Protein AF-A0A811SAY2-F1 (afdb_monomer)

Radius of gyration: 27.96 Å; Cα contacts (8 Å, |Δi|>4): 22; chains: 1; bounding box: 61×45×74 Å

Secondary structure (DSSP, 8-state):
-PPPHHHHHHHHHH-GGGGS-HHHHHHHHHHHHHHSPPPTTPPPPPHHHHHHHHHHHHHHH-SHHHHTT-----GGGHHHHHHHHHHHHHHHHHHHHHHHHHHHHHHHHHH-

Organism: NCBI:txid422564

pLDDT: mean 74.45, std 12.79, range [45.44, 95.31]

Mean predicted aligned error: 18.27 Å

Structure (mmCIF, N/CA/C/O backbone):
data_AF-A0A811SAY2-F1
#
_entry.id   AF-A0A811SAY2-F1
#
loop_
_atom_site.group_PDB
_atom_site.id
_atom_site.type_symbol
_atom_site.label_atom_id
_atom_site.label_alt_id
_atom_site.label_comp_id
_atom_site.label_asym_id
_atom_site.label_entity_id
_atom_site.label_seq_id
_atom_site.pdbx_PDB_ins_code
_atom_site.Cartn_x
_atom_site.Cartn_y
_atom_site.Cartn_z
_atom_site.occupancy
_atom_site.B_iso_or_equiv
_atom_site.auth_seq_id
_atom_site.auth_comp_id
_atom_site.auth_asym_id
_atom_site.auth_atom_id
_atom_site.pdbx_PDB_model_num
ATOM 1 N N . MET A 1 1 ? 20.437 -27.368 -23.949 1.00 56.34 1 MET A N 1
ATOM 2 C CA . MET A 1 1 ? 21.649 -27.040 -23.178 1.00 56.34 1 MET A CA 1
ATOM 3 C C . MET A 1 1 ? 21.248 -25.915 -22.261 1.00 56.34 1 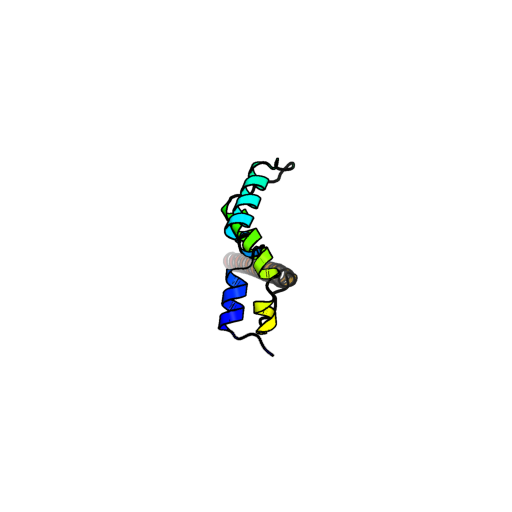MET A C 1
ATOM 5 O O . MET A 1 1 ? 20.857 -24.880 -22.784 1.00 56.34 1 MET A O 1
ATOM 9 N N . ASP A 1 2 ? 21.213 -26.160 -20.953 1.00 58.31 2 ASP A N 1
ATOM 10 C CA . ASP A 1 2 ? 20.916 -25.093 -19.996 1.00 58.31 2 ASP A CA 1
ATOM 11 C C . ASP A 1 2 ? 22.029 -24.042 -20.073 1.00 58.31 2 ASP A C 1
ATOM 13 O O . ASP A 1 2 ? 23.206 -24.423 -20.104 1.00 58.31 2 ASP A O 1
ATOM 17 N N . PRO A 1 3 ? 21.691 -22.745 -20.164 1.00 67.38 3 PRO A N 1
ATOM 18 C CA . PRO A 1 3 ? 22.697 -21.695 -20.160 1.00 67.38 3 PRO A CA 1
ATOM 19 C C . PRO A 1 3 ? 23.493 -21.772 -18.856 1.00 67.38 3 PRO A C 1
ATOM 21 O O . PRO A 1 3 ? 22.930 -21.971 -17.776 1.00 67.38 3 PRO A O 1
ATOM 24 N N . TYR A 1 4 ? 24.818 -21.646 -18.959 1.00 80.69 4 TYR A N 1
ATOM 25 C CA . TYR A 1 4 ? 25.686 -21.661 -17.789 1.00 80.69 4 TYR A CA 1
ATOM 26 C C . TYR A 1 4 ? 25.252 -20.522 -16.853 1.00 80.69 4 TYR A C 1
ATOM 28 O O . TYR A 1 4 ? 24.994 -19.418 -17.336 1.00 80.69 4 TYR A O 1
ATOM 36 N N . PRO A 1 5 ? 25.184 -20.730 -15.524 1.00 73.06 5 PRO A N 1
ATOM 37 C CA . PRO A 1 5 ? 24.697 -19.702 -14.603 1.00 73.06 5 PRO A CA 1
ATOM 38 C C . PRO A 1 5 ? 25.418 -18.357 -14.766 1.00 73.06 5 PRO A C 1
ATOM 40 O O . PRO A 1 5 ? 24.799 -17.305 -14.673 1.00 73.06 5 PRO A O 1
ATOM 43 N N . ILE A 1 6 ? 26.716 -18.392 -15.074 1.00 73.19 6 ILE A N 1
ATOM 44 C CA . ILE A 1 6 ? 27.547 -17.206 -15.316 1.00 73.19 6 ILE A CA 1
ATOM 45 C C . ILE A 1 6 ? 27.080 -16.438 -16.562 1.00 73.19 6 ILE A C 1
ATOM 47 O O . ILE A 1 6 ? 26.984 -15.213 -16.516 1.00 73.19 6 ILE A O 1
ATOM 51 N N . ASP A 1 7 ? 26.736 -17.149 -17.636 1.00 76.25 7 ASP A N 1
ATOM 52 C CA . ASP A 1 7 ? 26.242 -16.551 -18.879 1.00 76.25 7 ASP A CA 1
ATOM 53 C C . ASP A 1 7 ? 24.841 -15.969 -18.676 1.00 76.25 7 ASP A C 1
ATOM 55 O O . ASP A 1 7 ? 24.570 -14.860 -19.124 1.00 76.25 7 ASP A O 1
ATOM 59 N N . PHE A 1 8 ? 23.990 -16.652 -17.901 1.00 72.38 8 PHE A N 1
ATOM 60 C CA . PHE A 1 8 ? 22.668 -16.151 -17.525 1.00 72.38 8 PHE A CA 1
ATOM 61 C C . PHE A 1 8 ? 22.752 -14.840 -16.732 1.00 72.38 8 PHE A C 1
ATOM 63 O O . PHE A 1 8 ? 22.048 -13.884 -17.046 1.00 72.38 8 PHE A O 1
ATOM 70 N N . PHE A 1 9 ? 23.635 -14.751 -15.729 1.00 69.69 9 PHE A N 1
ATOM 71 C CA . PHE A 1 9 ? 23.827 -13.504 -14.979 1.00 69.69 9 PHE A CA 1
ATOM 72 C C . PHE A 1 9 ? 24.457 -12.404 -15.839 1.00 69.69 9 PHE A C 1
ATOM 74 O O . PHE A 1 9 ? 24.061 -11.245 -15.729 1.00 69.69 9 PHE A O 1
ATOM 81 N N . GLY A 1 10 ? 25.404 -12.750 -16.714 1.00 70.12 10 GLY A N 1
ATOM 82 C CA . GLY A 1 10 ? 26.002 -11.809 -17.658 1.00 70.12 10 GLY A CA 1
ATOM 83 C C . GLY A 1 10 ? 24.969 -11.227 -18.624 1.00 70.12 10 GLY A C 1
ATOM 84 O O . GLY A 1 10 ? 24.890 -10.011 -18.787 1.00 70.12 10 GLY A O 1
ATOM 85 N N . GLU A 1 11 ? 24.131 -12.069 -19.216 1.00 65.88 11 GLU A N 1
ATOM 86 C CA . GLU A 1 11 ? 23.046 -11.668 -20.115 1.00 65.88 11 GLU A CA 1
ATOM 87 C C . GLU A 1 11 ? 21.968 -10.865 -19.367 1.00 65.88 11 GLU A C 1
ATOM 89 O O . GLU A 1 11 ? 21.514 -9.821 -19.839 1.00 65.88 11 GLU A O 1
ATOM 94 N N . CYS A 1 12 ? 21.648 -11.267 -18.133 1.00 60.03 12 CYS A N 1
ATOM 95 C CA . CYS A 1 12 ? 20.699 -10.578 -17.264 1.00 60.03 12 CYS A CA 1
ATOM 96 C C . CYS A 1 12 ? 21.215 -9.241 -16.717 1.00 60.03 12 CYS A C 1
ATOM 98 O O . CYS A 1 12 ? 20.396 -8.463 -16.249 1.00 60.03 12 CYS A O 1
ATOM 100 N N . MET A 1 13 ? 22.515 -8.934 -16.758 1.00 62.12 13 MET A N 1
ATOM 101 C CA . MET A 1 13 ? 23.050 -7.613 -16.384 1.00 62.12 13 MET A CA 1
ATOM 102 C C . MET A 1 13 ? 23.269 -6.713 -17.604 1.00 62.12 13 MET A C 1
ATOM 104 O O . MET A 1 13 ? 23.071 -5.504 -17.512 1.00 62.12 13 MET A O 1
ATOM 108 N N . ASN A 1 14 ? 23.595 -7.294 -18.761 1.00 62.56 14 ASN A N 1
ATOM 109 C CA . ASN A 1 14 ? 23.896 -6.559 -19.994 1.00 62.56 14 ASN A CA 1
ATOM 110 C C . ASN A 1 14 ? 22.694 -6.389 -20.941 1.00 62.56 14 ASN A C 1
ATOM 112 O O . ASN A 1 14 ? 22.840 -5.766 -21.994 1.00 62.56 14 ASN A O 1
ATOM 116 N N . SER A 1 15 ? 21.514 -6.924 -20.599 1.00 59.03 15 SER A N 1
ATOM 117 C CA . SER A 1 15 ? 20.304 -6.717 -21.397 1.00 59.03 15 SER A CA 1
ATOM 118 C C . SER A 1 15 ? 19.990 -5.216 -21.522 1.00 59.03 15 SER A C 1
ATOM 120 O O . SER A 1 15 ? 19.932 -4.517 -20.507 1.00 59.03 15 SER A O 1
ATOM 122 N N . PRO A 1 16 ? 19.719 -4.700 -22.736 1.00 57.22 16 PRO A N 1
ATOM 123 C CA . PRO A 1 16 ? 19.313 -3.308 -22.955 1.00 57.22 16 PRO A CA 1
ATOM 124 C C . PRO A 1 16 ? 18.067 -2.904 -22.153 1.00 57.22 16 PRO A C 1
ATOM 126 O O . PRO A 1 16 ? 17.876 -1.731 -21.843 1.00 57.22 16 PRO A O 1
ATOM 129 N N . GLN A 1 17 ? 17.234 -3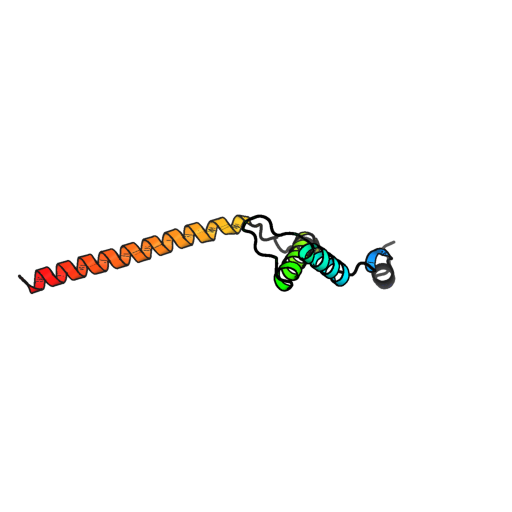.882 -21.781 1.00 56.16 17 GLN A N 1
ATOM 130 C CA . GLN A 1 17 ? 16.058 -3.685 -20.930 1.00 56.16 17 GLN A CA 1
ATOM 131 C C . GLN A 1 17 ? 16.428 -3.323 -19.481 1.00 56.16 17 GLN A C 1
ATOM 133 O O . GLN A 1 17 ? 15.630 -2.695 -18.795 1.00 56.16 17 GLN A O 1
ATOM 138 N N . ASN A 1 18 ? 17.653 -3.613 -19.033 1.00 53.59 18 ASN A N 1
ATOM 139 C CA . ASN A 1 18 ? 18.135 -3.267 -17.691 1.00 53.59 18 ASN A CA 1
ATOM 140 C C . ASN A 1 18 ? 18.540 -1.797 -17.540 1.00 53.59 18 ASN A C 1
ATOM 142 O O . ASN A 1 18 ? 18.839 -1.357 -16.430 1.00 53.59 18 ASN A O 1
ATOM 146 N N . GLY A 1 19 ? 18.559 -1.026 -18.635 1.00 53.84 19 GLY A N 1
ATOM 147 C CA . GLY A 1 19 ? 18.685 0.433 -18.566 1.00 53.84 19 GLY A CA 1
ATOM 148 C C . GLY A 1 19 ? 17.479 1.083 -17.876 1.00 53.84 19 GLY A C 1
ATOM 149 O O . GLY A 1 19 ? 17.612 2.126 -17.233 1.00 53.84 19 GLY A O 1
ATOM 150 N N . HIS A 1 20 ? 16.317 0.422 -17.929 1.00 56.94 20 HIS A N 1
ATOM 151 C CA . HIS A 1 20 ? 15.159 0.742 -17.104 1.00 56.94 20 HIS A CA 1
ATOM 152 C C . HIS A 1 20 ? 15.329 0.100 -15.732 1.00 56.94 20 HIS A C 1
ATOM 154 O O . HIS A 1 20 ? 14.767 -0.943 -15.410 1.00 56.94 20 HIS A O 1
ATOM 160 N N . THR A 1 21 ? 16.166 0.726 -14.910 1.00 70.06 21 THR A N 1
ATOM 161 C CA . THR A 1 21 ? 16.222 0.364 -13.499 1.00 70.06 21 THR A CA 1
ATOM 162 C C . THR A 1 21 ? 14.896 0.728 -12.837 1.00 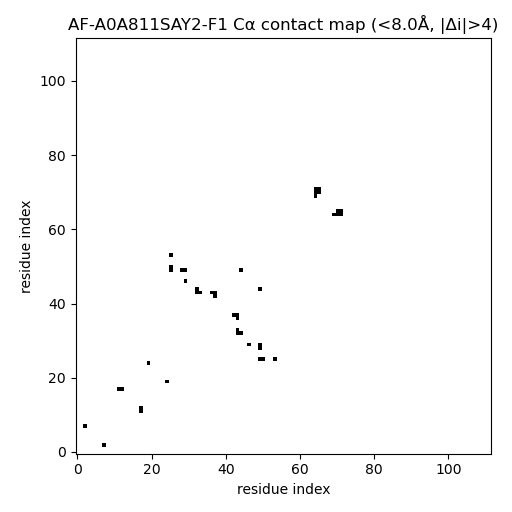70.06 21 THR A C 1
ATOM 164 O O . THR A 1 21 ? 14.264 1.729 -13.175 1.00 70.06 21 THR A O 1
ATOM 167 N N . LEU A 1 22 ? 14.510 -0.044 -11.825 1.00 74.62 22 LEU A N 1
ATOM 168 C CA . LEU A 1 22 ? 13.374 0.281 -10.964 1.00 74.62 22 LEU A CA 1
ATOM 169 C C . LEU A 1 22 ? 13.444 1.722 -10.418 1.00 74.62 22 LEU A C 1
ATOM 171 O O . LEU A 1 22 ? 12.433 2.401 -10.261 1.00 74.62 22 LEU A O 1
ATOM 175 N N . ALA A 1 23 ? 14.652 2.209 -10.142 1.00 77.56 23 ALA A N 1
ATOM 176 C CA . ALA A 1 23 ? 14.855 3.580 -9.700 1.00 77.56 23 ALA A CA 1
ATOM 177 C C . ALA A 1 23 ? 14.397 4.603 -10.755 1.00 77.56 23 ALA A C 1
ATOM 179 O O . ALA A 1 23 ? 13.741 5.579 -10.394 1.00 77.56 23 ALA A O 1
ATOM 180 N N . ASN A 1 24 ? 14.679 4.356 -12.038 1.00 82.62 24 ASN A N 1
ATOM 181 C CA . ASN A 1 24 ? 14.219 5.213 -13.130 1.00 82.62 24 ASN A CA 1
ATOM 182 C C . ASN A 1 24 ? 12.691 5.176 -13.256 1.00 82.62 24 ASN A C 1
ATOM 184 O O . ASN A 1 24 ? 12.073 6.228 -13.332 1.00 82.62 24 ASN A O 1
ATOM 188 N N . GLU A 1 25 ? 12.056 4.003 -13.192 1.00 81.25 25 GLU A N 1
ATOM 189 C CA . GLU A 1 25 ? 10.585 3.911 -13.241 1.00 81.25 25 GLU A CA 1
ATOM 190 C C . GLU A 1 25 ? 9.900 4.647 -12.078 1.00 81.25 25 GLU A C 1
ATOM 192 O O . GLU A 1 25 ? 8.906 5.346 -12.271 1.00 81.25 25 GLU A O 1
ATOM 197 N N . ILE A 1 26 ? 10.442 4.527 -10.862 1.00 85.12 26 ILE A N 1
ATOM 198 C CA . ILE A 1 26 ? 9.930 5.248 -9.689 1.00 85.12 26 ILE A CA 1
ATOM 199 C C . ILE A 1 26 ? 10.094 6.762 -9.866 1.00 85.12 26 ILE A C 1
ATOM 201 O O . ILE A 1 26 ? 9.207 7.523 -9.473 1.00 85.12 26 ILE A O 1
ATOM 205 N N . TYR A 1 27 ? 11.214 7.199 -10.445 1.00 85.19 27 TYR A N 1
ATOM 206 C CA . TYR A 1 27 ? 11.459 8.605 -10.740 1.00 85.19 27 TYR A CA 1
ATOM 207 C C . TYR A 1 27 ? 10.441 9.152 -11.748 1.00 85.19 27 TYR A C 1
ATOM 209 O O . TYR A 1 27 ? 9.805 10.164 -11.462 1.00 85.19 27 TYR A O 1
ATOM 217 N N . GLU A 1 28 ? 10.201 8.448 -12.856 1.00 87.69 28 GLU A N 1
ATOM 218 C CA . GLU A 1 28 ? 9.199 8.839 -13.857 1.00 87.69 28 GLU A CA 1
ATOM 219 C C . GLU A 1 28 ? 7.786 8.918 -13.255 1.00 87.69 28 GLU A C 1
ATOM 221 O O . GLU A 1 28 ? 7.081 9.908 -13.440 1.00 87.69 28 GLU A O 1
ATOM 226 N N . HIS A 1 29 ? 7.384 7.936 -12.439 1.00 84.25 29 HIS A N 1
ATOM 227 C CA . HIS A 1 29 ? 6.102 7.979 -11.722 1.00 84.25 29 HIS A CA 1
ATOM 228 C C . HIS A 1 29 ? 5.963 9.209 -10.819 1.00 84.25 29 HIS A C 1
ATOM 230 O O . HIS A 1 29 ? 4.883 9.785 -10.707 1.00 84.25 29 HIS A O 1
ATOM 236 N N . MET A 1 30 ? 7.046 9.617 -10.162 1.00 86.38 30 MET A N 1
ATOM 237 C CA . MET A 1 30 ? 7.050 10.790 -9.297 1.00 86.38 30 MET A CA 1
ATOM 238 C C . MET A 1 30 ? 6.959 12.098 -10.090 1.00 86.38 30 MET A C 1
ATOM 240 O O . MET A 1 30 ? 6.300 13.028 -9.626 1.00 86.38 30 MET A O 1
ATOM 244 N N . VAL A 1 31 ? 7.571 12.172 -11.276 1.00 87.19 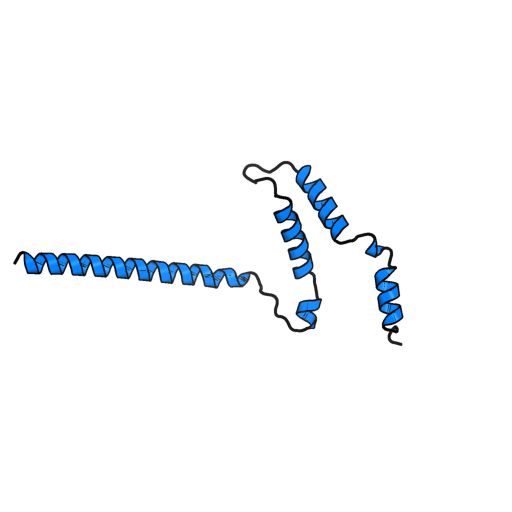31 VAL A N 1
ATOM 245 C CA . VAL A 1 31 ? 7.436 13.318 -12.192 1.00 87.19 31 VAL A CA 1
ATOM 246 C C . VAL A 1 31 ? 5.991 13.438 -12.678 1.00 87.19 31 VAL A C 1
ATOM 248 O O . VAL A 1 31 ? 5.386 14.496 -12.522 1.00 87.19 31 VAL A O 1
ATOM 251 N N . VAL A 1 32 ? 5.403 12.336 -13.147 1.00 87.44 32 VAL A N 1
ATOM 252 C CA . VAL A 1 32 ? 4.010 12.295 -13.619 1.00 87.44 32 VAL A CA 1
ATOM 253 C C . VAL A 1 32 ? 3.025 12.683 -12.514 1.00 87.44 32 VAL A C 1
ATOM 255 O O . VAL A 1 32 ? 2.119 13.479 -12.738 1.00 87.44 32 VAL A O 1
ATOM 258 N N . GLU A 1 33 ? 3.200 12.170 -11.297 1.00 85.12 33 GLU A N 1
ATOM 259 C CA . GLU A 1 33 ? 2.308 12.485 -10.174 1.00 85.12 33 GLU A CA 1
ATOM 260 C C . GLU A 1 33 ? 2.431 13.946 -9.712 1.00 85.12 33 GLU A C 1
ATOM 262 O O . GLU A 1 33 ? 1.465 14.542 -9.234 1.00 85.12 33 GLU A O 1
ATOM 267 N N . LYS A 1 34 ? 3.618 14.542 -9.863 1.00 82.31 34 LYS A N 1
ATOM 268 C CA . LYS A 1 34 ? 3.836 15.961 -9.574 1.00 82.31 34 LYS A CA 1
ATOM 269 C C . LYS A 1 34 ? 3.124 16.861 -10.589 1.00 82.31 34 LYS A C 1
ATOM 271 O O . LYS A 1 34 ? 2.667 17.937 -10.213 1.00 82.31 34 LYS A O 1
ATOM 276 N N . GLU A 1 35 ? 3.046 16.428 -11.844 1.00 82.88 35 GLU A N 1
ATOM 277 C CA . GLU A 1 35 ? 2.358 17.133 -12.934 1.00 82.88 35 GLU A CA 1
ATOM 278 C C . GLU A 1 35 ? 0.848 16.853 -12.975 1.00 82.88 35 GLU A C 1
ATOM 280 O O . GLU A 1 35 ? 0.101 17.590 -13.618 1.00 82.88 35 GLU A O 1
ATOM 285 N N . ARG A 1 36 ? 0.378 15.817 -12.270 1.00 82.81 36 ARG A N 1
ATOM 286 C CA . ARG A 1 36 ? -1.042 15.477 -12.179 1.00 82.81 36 ARG A CA 1
ATOM 287 C C . ARG A 1 36 ? -1.795 16.505 -11.332 1.00 82.81 36 ARG A C 1
ATOM 289 O O . ARG A 1 36 ? -1.473 16.708 -10.161 1.00 82.81 36 ARG A O 1
ATOM 296 N N . GLU A 1 37 ? -2.873 17.067 -11.875 1.00 74.88 37 GLU A N 1
ATOM 297 C CA . GLU A 1 37 ? -3.845 17.792 -11.057 1.00 74.88 37 GLU A CA 1
ATOM 298 C C . GLU A 1 37 ? -4.617 16.804 -10.161 1.00 74.88 37 GLU A C 1
ATOM 300 O O . GLU A 1 37 ? -5.096 15.763 -10.633 1.00 74.88 37 GLU A O 1
ATOM 305 N N . PRO A 1 38 ? -4.705 17.054 -8.846 1.00 70.50 38 PRO A N 1
ATOM 306 C CA . PRO A 1 38 ? -5.535 16.247 -7.970 1.00 70.50 38 PRO A CA 1
ATOM 307 C C . PRO A 1 38 ? -7.019 16.432 -8.325 1.00 70.50 38 PRO A C 1
ATOM 309 O O . PRO A 1 38 ? -7.507 17.557 -8.392 1.00 70.50 38 PRO A O 1
ATOM 312 N N . GLU A 1 39 ? -7.733 15.327 -8.551 1.00 77.12 39 GLU A N 1
ATOM 313 C CA . GLU A 1 39 ? -9.185 15.310 -8.710 1.00 77.12 39 GLU A CA 1
ATOM 314 C C . GLU A 1 39 ? -9.852 15.789 -7.410 1.00 77.12 39 GLU A C 1
ATOM 316 O O . GLU A 1 39 ? -9.262 15.693 -6.329 1.00 77.12 39 GLU A O 1
ATOM 321 N N . GLU A 1 40 ? -11.058 16.350 -7.509 1.00 67.00 40 GLU A N 1
ATOM 322 C CA . GLU A 1 40 ? -11.722 17.052 -6.407 1.00 67.00 40 GLU A CA 1
ATOM 323 C C . GLU A 1 40 ? -11.845 16.152 -5.158 1.00 67.00 40 GLU A C 1
ATOM 325 O O . GLU A 1 40 ? -12.609 15.189 -5.124 1.00 67.00 40 GLU A O 1
ATOM 330 N N . GLY A 1 41 ? -11.047 16.456 -4.126 1.00 69.62 41 GLY A N 1
ATOM 331 C CA . GLY A 1 41 ? -11.001 15.711 -2.862 1.00 69.62 41 GLY A CA 1
ATOM 332 C C . GLY A 1 41 ? -9.838 14.721 -2.704 1.00 69.62 41 GLY A C 1
ATOM 333 O O . GLY A 1 41 ? -9.651 14.193 -1.606 1.00 69.62 41 GLY A O 1
ATOM 334 N N . GLU A 1 42 ? -9.015 14.491 -3.729 1.00 72.19 42 GLU A N 1
ATOM 335 C CA . GLU A 1 42 ? -7.802 13.678 -3.602 1.00 72.19 42 GLU A CA 1
ATOM 336 C C . GLU A 1 42 ? -6.597 14.530 -3.180 1.00 72.19 42 GLU A C 1
ATOM 338 O O . GLU A 1 42 ? -6.270 15.545 -3.790 1.00 72.19 42 GLU A O 1
ATOM 343 N N . ALA A 1 43 ? -5.886 14.104 -2.135 1.00 77.06 43 ALA A N 1
ATOM 344 C CA . ALA A 1 43 ? -4.604 14.709 -1.790 1.00 77.06 43 ALA A CA 1
ATOM 345 C C . ALA A 1 43 ? -3.527 14.258 -2.785 1.00 77.06 43 ALA A C 1
ATOM 347 O O . ALA A 1 43 ? -3.448 13.076 -3.131 1.00 77.06 43 ALA A O 1
ATOM 348 N N . GLN A 1 44 ? -2.657 15.182 -3.197 1.00 78.38 44 GLN A N 1
ATOM 349 C CA . GLN A 1 44 ? -1.495 14.846 -4.016 1.00 78.38 44 GLN A CA 1
ATOM 350 C C . GLN A 1 44 ? -0.644 13.788 -3.297 1.00 78.38 44 GLN A C 1
ATOM 352 O O . GLN A 1 44 ? -0.362 13.908 -2.098 1.00 78.38 44 GLN A O 1
ATOM 357 N N . LYS A 1 45 ? -0.257 12.719 -4.003 1.00 83.19 45 LYS A N 1
ATOM 358 C CA . LYS A 1 45 ? 0.485 11.626 -3.367 1.00 83.19 45 LYS A CA 1
ATOM 359 C C . LYS A 1 45 ? 1.867 12.109 -2.947 1.00 83.19 45 LYS A C 1
ATOM 361 O O . LYS A 1 45 ? 2.579 12.775 -3.693 1.00 83.19 45 LYS A O 1
ATOM 366 N N . SER A 1 46 ? 2.270 11.721 -1.741 1.00 85.62 46 SER A N 1
ATOM 367 C CA . SER A 1 46 ? 3.622 11.987 -1.262 1.00 85.62 46 SER A CA 1
ATOM 368 C C . SER A 1 46 ? 4.646 11.083 -1.968 1.00 85.62 46 SER A C 1
ATOM 370 O O . SER A 1 46 ? 4.314 9.948 -2.326 1.00 85.62 46 SER A O 1
ATOM 372 N N . PRO A 1 47 ? 5.917 11.510 -2.096 1.00 83.44 47 PRO A N 1
ATOM 373 C CA . PRO A 1 47 ? 6.979 10.687 -2.681 1.00 83.44 47 PRO A CA 1
ATOM 374 C C . PRO A 1 47 ? 7.084 9.291 -2.051 1.00 83.44 47 PRO A C 1
ATOM 376 O O . PRO A 1 47 ? 7.160 8.288 -2.757 1.00 83.44 47 PRO A O 1
ATOM 379 N N . SER A 1 48 ? 6.986 9.196 -0.721 1.00 83.06 48 SER A N 1
ATOM 380 C CA . SER A 1 48 ? 7.010 7.914 -0.003 1.00 83.06 48 SER A CA 1
ATOM 381 C C . SER A 1 48 ? 5.852 6.995 -0.392 1.00 83.06 48 SER A C 1
ATOM 383 O O . SER A 1 48 ? 6.022 5.777 -0.460 1.00 83.06 48 SER A O 1
ATOM 385 N N . LYS A 1 49 ? 4.670 7.565 -0.659 1.00 83.62 49 LYS A N 1
ATOM 386 C CA . LYS A 1 49 ? 3.493 6.805 -1.079 1.00 83.62 49 LYS A CA 1
ATOM 387 C C . LYS A 1 49 ? 3.664 6.255 -2.496 1.00 83.62 49 LYS A C 1
ATOM 389 O O . LYS A 1 49 ? 3.350 5.089 -2.721 1.00 83.62 49 LYS A O 1
ATOM 394 N N . ILE A 1 50 ? 4.229 7.053 -3.402 1.00 84.25 50 ILE A N 1
ATOM 395 C CA . ILE A 1 50 ? 4.539 6.654 -4.783 1.00 84.25 50 ILE A CA 1
ATOM 396 C C . ILE A 1 50 ? 5.548 5.499 -4.790 1.00 84.25 50 ILE A C 1
ATOM 398 O O . ILE A 1 50 ? 5.298 4.468 -5.410 1.00 84.25 50 ILE A O 1
ATOM 402 N N . VAL A 1 51 ? 6.640 5.622 -4.023 1.00 81.44 51 VAL A N 1
ATOM 403 C CA . VAL A 1 51 ? 7.646 4.556 -3.866 1.00 81.44 51 VAL A CA 1
ATOM 404 C C . VAL A 1 51 ? 7.002 3.270 -3.342 1.00 81.44 51 VAL A C 1
ATOM 406 O O . VAL A 1 51 ? 7.211 2.195 -3.904 1.00 81.44 51 VAL A O 1
ATOM 409 N N . ALA A 1 52 ? 6.190 3.365 -2.286 1.00 79.12 52 ALA A N 1
ATOM 410 C CA . ALA A 1 52 ? 5.527 2.205 -1.697 1.00 79.12 52 ALA A CA 1
ATOM 411 C C . ALA A 1 52 ? 4.569 1.509 -2.681 1.00 79.12 52 ALA A C 1
ATOM 413 O O . ALA A 1 52 ? 4.513 0.278 -2.720 1.00 79.12 52 ALA A O 1
ATOM 414 N N . ASP A 1 53 ? 3.835 2.276 -3.488 1.00 81.00 53 ASP A N 1
ATOM 415 C CA . ASP A 1 53 ? 2.899 1.728 -4.467 1.00 81.00 53 ASP A CA 1
ATOM 416 C C . ASP A 1 53 ? 3.636 1.048 -5.633 1.00 81.00 53 ASP A C 1
ATOM 418 O O . ASP A 1 53 ? 3.270 -0.076 -5.987 1.00 81.00 53 ASP A O 1
ATOM 422 N N . SER A 1 54 ? 4.716 1.641 -6.157 1.00 81.62 54 SER A N 1
ATOM 423 C CA . SER A 1 54 ? 5.561 1.018 -7.191 1.00 81.62 54 SER A CA 1
ATOM 424 C C . SER A 1 54 ? 6.191 -0.293 -6.702 1.00 81.62 54 SER A C 1
ATOM 426 O O . SER A 1 54 ? 6.081 -1.326 -7.365 1.00 81.62 54 SER A O 1
ATOM 428 N N . LEU A 1 55 ? 6.753 -0.312 -5.487 1.00 78.44 55 LEU A N 1
ATOM 429 C CA . LEU A 1 55 ? 7.291 -1.536 -4.877 1.00 78.44 55 LEU A CA 1
ATOM 430 C C . LEU A 1 55 ? 6.205 -2.593 -4.631 1.00 78.44 55 LEU A C 1
ATOM 432 O O . LEU A 1 55 ? 6.445 -3.791 -4.800 1.00 78.44 55 LEU A O 1
ATOM 436 N N . SER A 1 56 ? 4.992 -2.172 -4.261 1.00 73.19 56 SER A N 1
ATOM 437 C CA . SER A 1 56 ? 3.865 -3.088 -4.076 1.00 73.19 56 SER A CA 1
ATOM 438 C C . SER A 1 56 ? 3.403 -3.710 -5.394 1.00 73.19 56 SER A C 1
ATOM 440 O O . SER A 1 56 ? 3.050 -4.890 -5.411 1.00 73.19 56 SER A O 1
ATOM 442 N N . GLN A 1 57 ? 3.418 -2.961 -6.500 1.00 71.88 57 GLN A N 1
ATOM 443 C CA . GLN A 1 57 ? 3.100 -3.501 -7.824 1.00 71.88 57 GLN A CA 1
ATOM 444 C C . GLN A 1 57 ? 4.108 -4.571 -8.245 1.00 71.88 57 GLN A C 1
ATOM 446 O O . GLN A 1 57 ? 3.699 -5.651 -8.664 1.00 71.88 57 GLN A O 1
ATOM 451 N N . ILE A 1 58 ? 5.398 -4.329 -8.017 1.00 69.69 58 ILE A N 1
ATOM 452 C CA . ILE A 1 58 ? 6.470 -5.282 -8.340 1.00 69.69 58 ILE A CA 1
ATOM 453 C C . ILE A 1 58 ? 6.395 -6.516 -7.457 1.00 69.69 58 ILE A C 1
ATOM 455 O O . ILE A 1 58 ? 6.531 -7.640 -7.925 1.00 69.69 58 ILE A O 1
ATOM 459 N N . SER A 1 59 ? 6.108 -6.334 -6.171 1.00 65.25 59 SER A N 1
ATOM 460 C CA . SER A 1 59 ? 5.878 -7.452 -5.259 1.00 65.25 59 SER A CA 1
ATOM 461 C C . SER A 1 59 ? 4.698 -8.328 -5.707 1.00 65.25 59 SER A C 1
ATOM 463 O O . SER A 1 59 ? 4.742 -9.546 -5.545 1.00 65.25 59 SER A O 1
ATOM 465 N N . ARG A 1 60 ? 3.660 -7.737 -6.316 1.00 63.12 60 ARG A N 1
ATOM 466 C CA . ARG A 1 60 ? 2.488 -8.469 -6.828 1.00 63.12 60 ARG A CA 1
ATOM 467 C C . ARG A 1 60 ? 2.710 -9.110 -8.200 1.00 63.12 60 ARG A C 1
ATOM 469 O O . ARG A 1 60 ? 2.085 -10.140 -8.460 1.00 63.12 60 ARG A O 1
ATOM 476 N N . SER A 1 61 ? 3.546 -8.518 -9.055 1.00 60.19 61 SER A N 1
ATOM 477 C CA . SER A 1 61 ? 3.950 -9.087 -10.350 1.00 60.19 61 SER A CA 1
ATOM 478 C C . SER A 1 61 ? 5.114 -10.075 -10.226 1.00 60.19 61 SER A C 1
ATOM 480 O O . SER A 1 61 ? 5.334 -10.879 -11.129 1.00 60.19 61 SER A O 1
ATOM 482 N N . SER A 1 62 ? 5.821 -10.070 -9.093 1.00 61.69 62 SER A N 1
ATOM 483 C CA . SER A 1 62 ? 6.903 -11.001 -8.799 1.00 61.69 62 SER A CA 1
ATOM 484 C C . SER A 1 62 ? 6.386 -12.434 -8.703 1.00 61.69 62 SER A C 1
ATOM 486 O O . SER A 1 62 ? 5.614 -12.798 -7.812 1.00 61.69 62 SER A O 1
ATOM 488 N N . ILE A 1 63 ? 6.868 -13.272 -9.618 1.00 64.69 63 ILE A N 1
ATOM 489 C CA . ILE A 1 63 ? 6.659 -14.723 -9.592 1.00 64.69 63 ILE A CA 1
ATOM 490 C C . ILE A 1 63 ? 7.595 -15.427 -8.605 1.00 64.69 63 ILE A C 1
ATOM 492 O O . ILE A 1 63 ? 7.405 -16.608 -8.342 1.00 64.69 63 ILE A O 1
ATOM 496 N N . PHE A 1 64 ? 8.581 -14.724 -8.033 1.00 68.12 64 PHE A N 1
ATOM 497 C CA . PHE A 1 64 ? 9.586 -15.329 -7.159 1.00 68.12 64 PHE A CA 1
ATOM 498 C C . PHE A 1 64 ? 8.952 -15.965 -5.919 1.00 68.12 64 PHE A C 1
ATOM 500 O O . PHE A 1 64 ? 9.144 -17.151 -5.674 1.00 68.12 64 PHE A O 1
ATOM 507 N N . LEU A 1 65 ? 8.142 -15.197 -5.181 1.00 69.00 65 LEU A N 1
ATOM 508 C CA . LEU A 1 65 ? 7.464 -15.670 -3.970 1.00 69.00 65 LEU A CA 1
ATOM 509 C C . LEU A 1 65 ? 6.484 -16.828 -4.266 1.00 69.00 65 LEU A C 1
ATOM 511 O O . LEU A 1 65 ? 6.577 -17.852 -3.589 1.00 69.00 65 LEU A O 1
ATOM 515 N N . PRO A 1 66 ? 5.617 -16.747 -5.300 1.00 65.88 66 PRO A N 1
ATOM 516 C CA . PRO A 1 66 ? 4.826 -17.893 -5.749 1.00 65.88 66 PRO A CA 1
ATOM 517 C C . PRO A 1 66 ? 5.652 -19.133 -6.124 1.00 65.88 66 PRO A C 1
ATOM 519 O O . PRO A 1 66 ? 5.279 -20.237 -5.738 1.00 65.88 66 PRO A O 1
ATOM 522 N N . ASN A 1 67 ? 6.772 -18.970 -6.838 1.00 67.81 67 ASN A N 1
ATOM 523 C CA . ASN A 1 67 ? 7.604 -20.088 -7.300 1.00 67.81 67 ASN A CA 1
ATOM 524 C C . ASN A 1 67 ? 8.302 -20.830 -6.150 1.00 67.81 67 ASN A C 1
ATOM 526 O O . ASN A 1 67 ? 8.544 -22.027 -6.269 1.00 67.81 67 ASN A O 1
ATOM 530 N N . ILE A 1 68 ? 8.590 -20.153 -5.031 1.00 73.56 68 ILE A N 1
ATOM 531 C CA . ILE A 1 68 ? 9.133 -20.783 -3.813 1.00 73.56 68 ILE A CA 1
ATOM 532 C C . ILE A 1 68 ? 8.041 -21.225 -2.819 1.00 73.56 68 ILE A C 1
ATOM 534 O O . ILE A 1 68 ? 8.349 -21.609 -1.693 1.00 73.56 68 ILE A O 1
ATOM 538 N N . GLY A 1 69 ? 6.763 -21.170 -3.215 1.00 66.38 69 GLY A N 1
ATOM 539 C CA . GLY A 1 69 ? 5.634 -21.670 -2.424 1.00 66.38 69 GLY A CA 1
ATOM 540 C C . GLY A 1 69 ? 5.058 -20.690 -1.395 1.00 66.38 69 GLY A C 1
ATOM 541 O O . GLY A 1 69 ? 4.226 -21.086 -0.579 1.00 66.38 69 GLY A O 1
ATOM 542 N N . VAL A 1 70 ? 5.449 -19.412 -1.418 1.00 64.94 70 VAL A N 1
ATOM 543 C CA . VAL A 1 70 ? 4.870 -18.391 -0.532 1.00 64.94 70 VAL A CA 1
ATOM 544 C C . VAL A 1 70 ? 3.505 -17.963 -1.076 1.00 64.94 70 VAL A C 1
ATOM 546 O O . VAL A 1 70 ? 3.392 -17.376 -2.156 1.00 64.94 70 VAL A O 1
ATOM 549 N N . ALA A 1 71 ? 2.448 -18.251 -0.313 1.00 63.34 71 ALA A N 1
ATOM 550 C CA . ALA A 1 71 ? 1.082 -17.898 -0.678 1.00 63.34 71 ALA A CA 1
ATOM 551 C C . ALA A 1 71 ? 0.908 -16.372 -0.764 1.00 63.34 71 ALA A C 1
ATOM 553 O O . ALA A 1 71 ? 1.222 -15.635 0.174 1.00 63.34 71 ALA A O 1
ATOM 554 N N . ARG A 1 72 ? 0.365 -15.883 -1.887 1.00 64.19 72 ARG A N 1
ATOM 555 C CA . ARG A 1 72 ? -0.027 -14.474 -2.013 1.00 64.19 72 ARG A CA 1
ATOM 556 C C . ARG A 1 72 ? -1.182 -14.207 -1.053 1.00 64.19 72 ARG A C 1
ATOM 558 O O . ARG A 1 72 ? -2.234 -14.830 -1.169 1.00 64.19 72 ARG A O 1
ATOM 565 N N . VAL A 1 73 ? -1.007 -13.260 -0.133 1.00 60.38 73 VAL A N 1
ATOM 566 C CA . VAL A 1 73 ? -2.102 -12.779 0.716 1.00 60.38 73 VAL A CA 1
ATOM 567 C C . VAL A 1 73 ? -3.059 -11.990 -0.175 1.00 60.38 73 VAL A C 1
ATOM 569 O O . VAL A 1 73 ? -2.882 -10.799 -0.431 1.00 60.38 73 VAL A O 1
ATOM 572 N N . SER A 1 74 ? -4.055 -12.676 -0.726 1.00 56.59 74 SER A N 1
ATOM 573 C CA . SER A 1 74 ? -5.155 -12.041 -1.440 1.00 56.59 74 SER A CA 1
ATOM 574 C C . SER A 1 74 ? -5.865 -11.074 -0.488 1.00 56.59 74 SER A C 1
ATOM 576 O O . SER A 1 74 ? -6.152 -11.399 0.664 1.00 56.59 74 SER A O 1
ATOM 578 N N . LYS A 1 75 ? -6.168 -9.872 -0.987 1.00 53.75 75 LYS A N 1
ATOM 579 C CA . LYS A 1 75 ? -6.800 -8.741 -0.275 1.00 53.75 75 LYS A CA 1
ATOM 580 C C . LYS A 1 75 ? -8.153 -9.076 0.392 1.00 53.75 75 LYS A C 1
ATOM 582 O O . LYS A 1 75 ? -8.720 -8.242 1.090 1.00 53.75 75 LYS A O 1
AT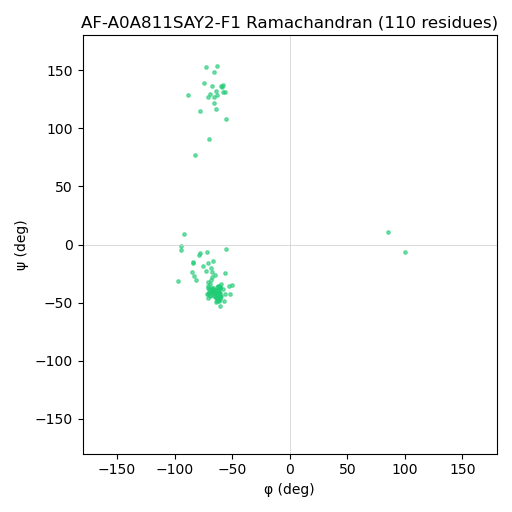OM 587 N N . THR A 1 76 ? -8.648 -10.295 0.210 1.00 45.44 76 THR A N 1
ATOM 588 C CA . THR A 1 76 ? -9.825 -10.892 0.847 1.00 45.44 76 THR A CA 1
ATOM 589 C C . THR A 1 76 ? -9.668 -11.114 2.357 1.00 45.44 76 THR A C 1
ATOM 591 O O . THR A 1 76 ? -10.667 -11.280 3.047 1.00 45.44 76 THR A O 1
ATOM 594 N N . ALA A 1 77 ? -8.452 -11.037 2.913 1.00 46.00 77 ALA A N 1
ATOM 595 C CA . ALA A 1 77 ? -8.241 -11.070 4.367 1.00 46.00 77 ALA A CA 1
ATOM 596 C C . ALA A 1 77 ? -8.697 -9.786 5.097 1.00 46.00 77 ALA A C 1
ATOM 598 O O . ALA A 1 77 ? -8.710 -9.745 6.323 1.00 46.00 77 ALA A O 1
ATOM 599 N N . ARG A 1 78 ? -9.115 -8.731 4.379 1.00 46.03 78 ARG A N 1
ATOM 600 C CA . ARG A 1 78 ? -9.709 -7.536 5.007 1.00 46.03 78 ARG A CA 1
ATOM 601 C C . ARG A 1 78 ? -11.076 -7.829 5.644 1.00 46.03 78 ARG A C 1
ATOM 603 O O . ARG A 1 78 ? -11.460 -7.144 6.585 1.00 46.03 78 ARG A O 1
ATOM 610 N N . SER A 1 79 ? -11.778 -8.868 5.186 1.00 48.50 79 SER A N 1
ATOM 611 C CA . SER A 1 79 ? -13.112 -9.228 5.686 1.00 48.50 79 SER A CA 1
ATOM 612 C C . SER A 1 79 ? -13.110 -9.899 7.065 1.00 48.50 79 SER A C 1
ATOM 614 O O . SER A 1 79 ? -14.142 -9.895 7.730 1.00 48.50 79 SER A O 1
ATOM 616 N N . THR A 1 80 ? -11.983 -10.440 7.541 1.00 54.56 80 THR A N 1
ATOM 617 C CA . THR A 1 80 ? -11.902 -11.028 8.891 1.00 54.56 80 THR A CA 1
ATOM 618 C C . THR A 1 80 ? -11.652 -9.978 9.974 1.00 54.56 80 THR A C 1
ATOM 620 O O . THR A 1 80 ? -12.113 -10.159 11.097 1.00 54.56 80 THR A O 1
ATOM 623 N N . SER A 1 81 ? -11.004 -8.854 9.642 1.00 61.25 81 SER A N 1
ATOM 624 C CA . SER A 1 81 ? -10.698 -7.786 10.607 1.00 61.25 81 SER A CA 1
ATOM 625 C C . SER A 1 81 ? -11.946 -7.020 11.051 1.00 61.25 81 SER A C 1
ATOM 627 O O . SER A 1 81 ? -12.145 -6.827 12.242 1.00 61.25 81 SER A O 1
ATOM 629 N N . THR A 1 82 ? -12.826 -6.632 10.124 1.00 69.88 82 THR A N 1
ATOM 630 C CA . THR A 1 82 ? -13.999 -5.793 10.442 1.00 69.88 82 THR A CA 1
ATOM 631 C C . THR A 1 82 ? -15.062 -6.551 11.240 1.00 69.88 82 THR A C 1
ATOM 633 O O . THR A 1 82 ? -15.665 -6.007 12.159 1.00 69.88 82 THR A O 1
ATOM 636 N N . ALA A 1 83 ? -15.271 -7.835 10.933 1.00 72.62 83 ALA A N 1
ATOM 637 C CA . ALA A 1 83 ? -16.198 -8.675 11.691 1.00 72.62 83 ALA A CA 1
ATOM 638 C C . ALA A 1 83 ? -15.660 -9.017 13.092 1.00 72.62 83 ALA A C 1
ATOM 640 O O . ALA A 1 83 ? -16.442 -9.160 14.030 1.00 72.62 83 ALA A O 1
ATOM 641 N N . ALA A 1 84 ? -14.339 -9.152 13.243 1.00 76.81 84 ALA A N 1
ATOM 642 C CA . ALA A 1 84 ? -13.708 -9.337 14.547 1.00 76.81 84 ALA A CA 1
ATOM 643 C C . ALA A 1 84 ? -13.771 -8.054 15.392 1.00 76.81 84 ALA A C 1
ATOM 645 O O . ALA A 1 84 ? -14.104 -8.122 16.571 1.00 76.81 84 ALA A O 1
ATOM 646 N N . GLU A 1 85 ? -13.534 -6.893 14.782 1.00 83.94 85 GLU A N 1
ATOM 647 C CA . GLU A 1 85 ? -13.624 -5.582 15.431 1.00 83.94 85 GLU A CA 1
ATOM 648 C C . GLU A 1 85 ? -15.047 -5.283 15.921 1.00 83.94 85 GLU A C 1
ATOM 650 O O . GLU A 1 85 ? -15.233 -4.972 17.094 1.00 83.94 85 GLU A O 1
ATOM 655 N N . ALA A 1 86 ? -16.066 -5.508 15.085 1.00 87.81 86 ALA A N 1
ATOM 656 C CA . ALA A 1 86 ? -17.466 -5.335 15.479 1.00 87.81 86 ALA A CA 1
ATOM 657 C C . ALA A 1 86 ? -17.873 -6.256 16.646 1.00 87.81 86 ALA A C 1
ATOM 659 O O . ALA A 1 86 ? -18.634 -5.856 17.525 1.00 87.81 86 ALA A O 1
ATOM 660 N N . ARG A 1 87 ? -17.349 -7.489 16.682 1.00 88.69 87 ARG A N 1
ATOM 661 C CA . ARG A 1 87 ? -17.594 -8.429 17.789 1.00 88.69 87 ARG A CA 1
ATOM 662 C C . ARG A 1 87 ? -16.938 -7.971 19.088 1.00 88.69 87 ARG A C 1
ATOM 664 O O . ARG A 1 87 ? -17.572 -8.054 20.134 1.00 88.69 87 ARG A O 1
ATOM 671 N N . LEU A 1 88 ? -15.698 -7.490 19.020 1.00 93.50 88 LEU A N 1
ATOM 672 C CA . LEU A 1 88 ? -14.982 -6.970 20.186 1.00 93.50 88 LEU A CA 1
ATOM 673 C C . LEU A 1 88 ? -15.652 -5.705 20.731 1.00 93.50 88 LEU A C 1
ATOM 675 O O . LEU A 1 88 ? -15.831 -5.5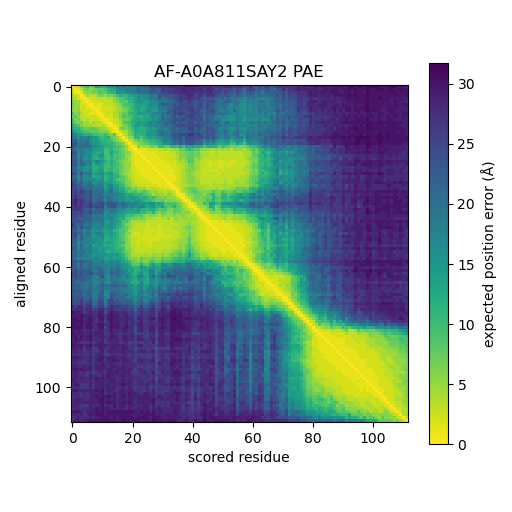82 21.941 1.00 93.50 88 LEU A O 1
ATOM 679 N N . GLN A 1 89 ? -16.091 -4.807 19.848 1.00 93.06 89 GLN A N 1
ATOM 680 C CA . GLN A 1 89 ? -16.801 -3.594 20.238 1.00 93.06 89 GLN A CA 1
ATOM 681 C C . GLN A 1 89 ? -18.137 -3.909 20.925 1.00 93.06 89 GLN A C 1
ATOM 683 O O . GLN A 1 89 ? -18.399 -3.401 22.014 1.00 93.06 89 GLN A O 1
ATOM 688 N N . ALA A 1 90 ? -18.937 -4.816 20.355 1.00 93.06 90 ALA A N 1
ATOM 689 C CA . ALA A 1 90 ? -20.198 -5.240 20.962 1.00 93.06 90 ALA A CA 1
ATOM 690 C C . ALA A 1 90 ? -19.997 -5.891 22.343 1.00 93.06 90 ALA A C 1
ATOM 692 O O . ALA A 1 90 ? -20.794 -5.680 23.254 1.00 93.06 90 ALA A O 1
ATOM 693 N N . GLN A 1 91 ? -18.922 -6.666 22.521 1.00 94.19 91 GLN A N 1
ATOM 694 C CA . GLN A 1 91 ? -18.613 -7.287 23.809 1.00 94.19 91 GLN A CA 1
ATOM 695 C C . GLN A 1 91 ? -18.223 -6.245 24.866 1.00 94.19 91 GLN A C 1
ATOM 697 O O . GLN A 1 91 ? -18.638 -6.344 26.020 1.00 94.19 91 GLN A O 1
ATOM 702 N N . PHE A 1 92 ? -17.451 -5.232 24.476 1.00 94.75 92 PHE A N 1
ATOM 703 C CA . PHE A 1 92 ? -17.065 -4.140 25.364 1.00 94.75 92 PHE A CA 1
ATOM 704 C C . PHE A 1 92 ? -18.276 -3.309 25.814 1.00 94.75 92 PHE A C 1
ATOM 706 O O . PHE A 1 92 ? -18.448 -3.067 27.009 1.00 94.75 92 PHE A O 1
ATOM 713 N N . GLU A 1 93 ? -19.161 -2.949 24.882 1.00 95.31 93 GLU A N 1
ATOM 714 C CA . GLU A 1 93 ? -20.401 -2.220 25.182 1.00 95.31 93 GLU A CA 1
ATOM 715 C C . GLU A 1 93 ? -21.335 -3.026 26.097 1.00 95.31 93 GLU A C 1
ATOM 717 O O . GLU A 1 93 ? -21.843 -2.490 27.082 1.00 95.31 93 GLU A O 1
ATOM 722 N N . ALA A 1 94 ? -21.489 -4.332 25.849 1.00 94.25 94 ALA A N 1
ATOM 723 C CA . ALA A 1 94 ? -22.269 -5.215 26.717 1.00 94.25 94 ALA A CA 1
ATOM 724 C C . ALA A 1 94 ? -21.704 -5.284 28.147 1.00 94.25 94 ALA A C 1
ATOM 726 O O . ALA A 1 94 ? -22.464 -5.317 29.114 1.00 94.25 94 ALA A O 1
ATOM 727 N N . THR A 1 95 ? -20.375 -5.270 28.284 1.00 94.62 95 THR A N 1
ATOM 728 C CA . THR A 1 95 ? -19.702 -5.333 29.590 1.00 94.62 95 THR A CA 1
ATOM 729 C C . THR A 1 95 ? -19.919 -4.040 30.379 1.00 94.62 95 THR A C 1
ATOM 731 O O . THR A 1 95 ? -20.296 -4.091 31.546 1.00 94.62 95 THR A O 1
ATOM 734 N N . LEU A 1 96 ? -19.782 -2.880 29.727 1.00 94.81 96 LEU A N 1
ATOM 735 C CA . LEU A 1 96 ? -20.068 -1.575 30.337 1.00 94.81 96 LEU A CA 1
ATOM 736 C C . LEU A 1 96 ? -21.527 -1.433 30.778 1.00 94.81 96 LEU A C 1
ATOM 738 O O . LEU A 1 96 ? -21.819 -0.787 31.784 1.00 94.81 96 LEU A O 1
ATOM 742 N N . GLN A 1 97 ? -22.456 -2.002 30.014 1.00 93.69 97 GLN A N 1
ATOM 743 C CA . GLN A 1 97 ? -23.870 -1.928 30.346 1.00 93.69 97 GLN A CA 1
ATOM 744 C C . GLN A 1 97 ? -24.214 -2.800 31.556 1.00 93.69 97 GLN A C 1
ATOM 746 O O . GLN A 1 97 ? -24.908 -2.325 32.452 1.00 93.69 97 GLN A O 1
ATOM 751 N N . ALA A 1 98 ? -23.665 -4.015 31.622 1.00 92.56 98 ALA A N 1
ATOM 752 C CA . ALA A 1 98 ? -23.808 -4.889 32.783 1.00 92.56 98 ALA A CA 1
ATOM 753 C C . ALA A 1 98 ? -23.217 -4.256 34.055 1.00 92.56 98 ALA A C 1
ATOM 755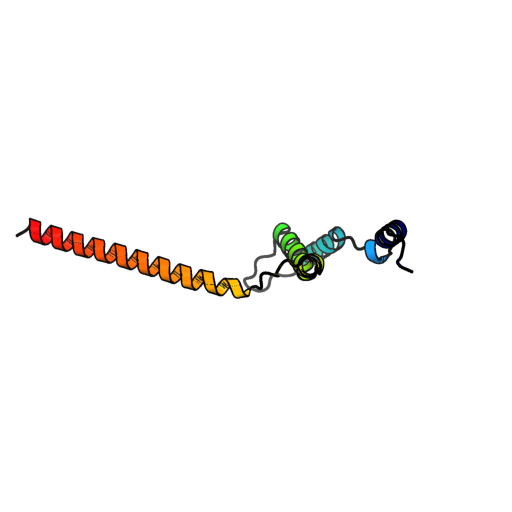 O O . ALA A 1 98 ? -23.857 -4.286 35.102 1.00 92.56 98 ALA A O 1
ATOM 756 N N . GLU A 1 99 ? -22.049 -3.613 33.955 1.00 91.38 99 GLU A N 1
ATOM 757 C CA . GLU A 1 99 ? -21.423 -2.906 35.081 1.00 91.38 99 GLU A CA 1
ATOM 758 C C . GLU A 1 99 ? -22.302 -1.753 35.594 1.00 91.38 99 GLU A C 1
ATOM 760 O O . GLU A 1 99 ? -22.471 -1.580 36.801 1.00 91.38 99 GLU A O 1
ATOM 765 N N . ARG A 1 100 ? -22.926 -0.985 34.690 1.00 91.62 100 ARG A N 1
ATOM 766 C CA . ARG A 1 100 ? -23.862 0.088 35.069 1.00 91.62 100 ARG A CA 1
ATOM 767 C C . ARG A 1 100 ? -25.116 -0.439 35.754 1.00 91.62 100 ARG A C 1
ATOM 769 O O . ARG A 1 100 ? -25.586 0.174 36.709 1.00 91.62 100 ARG A O 1
ATOM 776 N N . GLU A 1 101 ? -25.666 -1.543 35.263 1.00 90.19 101 GLU A N 1
ATOM 777 C CA . GLU A 1 101 ? -26.854 -2.172 35.842 1.00 90.19 101 GLU A CA 1
ATOM 778 C C . GLU A 1 101 ? -26.553 -2.757 37.227 1.00 90.19 101 GLU A C 1
ATOM 780 O O . GLU A 1 101 ? -27.342 -2.594 38.157 1.00 90.19 101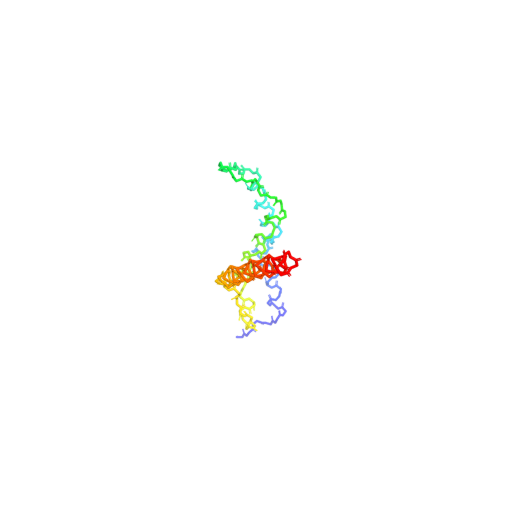 GLU A O 1
ATOM 785 N N . GLU A 1 102 ? -25.382 -3.375 37.393 1.00 88.12 102 GLU A N 1
ATOM 786 C CA . GLU A 1 102 ? -24.911 -3.878 38.681 1.00 88.12 102 GLU A CA 1
ATOM 787 C C . GLU A 1 102 ? -24.676 -2.738 39.678 1.00 88.12 102 GLU A C 1
ATOM 789 O O . GLU A 1 102 ? -25.134 -2.822 40.819 1.00 88.12 102 GLU A O 1
ATOM 794 N N . ALA A 1 103 ? -24.049 -1.642 39.242 1.00 87.31 103 ALA A N 1
ATOM 795 C CA . ALA A 1 103 ? -23.853 -0.454 40.066 1.00 87.31 103 ALA A CA 1
ATOM 796 C C . ALA A 1 103 ? -25.189 0.167 40.509 1.00 87.31 103 ALA A C 1
ATOM 798 O O . ALA A 1 103 ? -25.344 0.496 41.684 1.00 87.31 103 ALA A O 1
ATOM 799 N N . ALA A 1 104 ? -26.172 0.266 39.606 1.00 87.19 104 ALA A N 1
ATOM 800 C CA . ALA A 1 104 ? -27.508 0.763 39.932 1.00 87.19 104 ALA A CA 1
ATOM 801 C C . ALA A 1 104 ? -28.214 -0.130 40.966 1.00 87.19 104 ALA A C 1
ATOM 803 O O . ALA A 1 104 ? -28.772 0.365 41.943 1.00 87.19 104 ALA A O 1
ATOM 804 N N . ARG A 1 105 ? -28.117 -1.454 40.806 1.00 83.38 105 ARG A N 1
ATOM 805 C CA . ARG A 1 105 ? -28.663 -2.430 41.760 1.00 83.38 105 ARG A CA 1
ATOM 806 C C . ARG A 1 105 ? -27.993 -2.367 43.133 1.00 83.38 105 ARG A C 1
ATOM 808 O O . ARG A 1 105 ? -28.655 -2.547 44.151 1.00 83.38 105 ARG A O 1
ATOM 815 N N . MET A 1 106 ? -26.678 -2.163 43.166 1.00 84.00 106 MET A N 1
ATOM 816 C CA . MET A 1 106 ? -25.918 -1.995 44.407 1.00 84.00 106 MET A CA 1
ATOM 817 C C . MET A 1 106 ? -26.310 -0.703 45.127 1.00 84.00 106 MET A C 1
ATOM 819 O O . MET A 1 106 ? -26.401 -0.695 46.351 1.00 84.00 106 MET A O 1
ATOM 823 N N . GLN A 1 107 ? -26.585 0.369 44.380 1.00 78.12 107 GLN A N 1
ATOM 824 C CA . GLN A 1 107 ? -27.107 1.616 44.936 1.00 78.12 107 GLN A CA 1
ATOM 825 C C . GLN A 1 107 ? -28.500 1.429 45.547 1.00 78.12 107 GLN A C 1
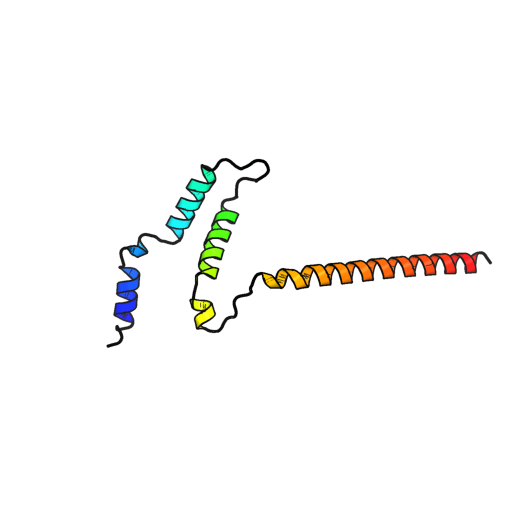ATOM 827 O O . GLN A 1 107 ? -28.723 1.842 46.680 1.00 78.12 107 GLN A O 1
ATOM 832 N N . GLU A 1 108 ? -29.400 0.736 44.848 1.00 77.69 108 GLU A N 1
ATOM 833 C CA . GLU A 1 108 ? -30.752 0.443 45.341 1.00 77.69 108 GLU A CA 1
ATOM 834 C C . GLU A 1 108 ? -30.738 -0.417 46.620 1.00 77.69 108 GLU A C 1
ATOM 836 O O . GLU A 1 108 ? -31.538 -0.190 47.520 1.00 77.69 108 GLU A O 1
ATOM 841 N N . GLN A 1 109 ? -29.791 -1.356 46.760 1.00 73.69 109 GLN A N 1
ATOM 842 C CA . GLN A 1 109 ? -29.612 -2.138 47.997 1.00 73.69 109 GLN A CA 1
ATOM 843 C C . GLN A 1 109 ? -28.996 -1.353 49.160 1.00 73.69 109 GLN A C 1
ATOM 845 O O . GLN A 1 109 ? -29.146 -1.769 50.305 1.00 73.69 109 GLN A O 1
ATOM 850 N N . LEU A 1 110 ? -28.268 -0.268 48.887 1.00 69.56 110 LEU A N 1
ATOM 851 C CA . LEU A 1 110 ? -27.699 0.601 49.922 1.00 69.56 110 LEU A CA 1
ATOM 852 C C . LEU A 1 110 ? -28.697 1.660 50.410 1.00 69.56 110 LEU A C 1
ATOM 854 O O . LEU A 1 110 ? -28.538 2.169 51.518 1.00 69.56 110 LEU A O 1
ATOM 858 N N . GLU A 1 111 ? -29.693 2.004 49.591 1.00 64.12 111 GLU A N 1
ATOM 859 C CA . GLU A 1 111 ? -30.758 2.961 49.922 1.00 64.12 111 GLU A CA 1
ATOM 860 C C . GLU A 1 111 ? -32.037 2.300 50.485 1.00 64.12 111 GLU A C 1
ATOM 862 O O . GLU A 1 111 ? -32.948 3.020 50.905 1.00 64.12 111 GLU A O 1
ATOM 867 N N . ALA A 1 112 ? -32.097 0.962 50.531 1.00 54.62 112 ALA A N 1
ATOM 868 C CA . ALA A 1 112 ? -33.169 0.160 51.142 1.00 54.62 112 ALA A CA 1
ATOM 869 C C . ALA A 1 112 ? -32.851 -0.250 52.591 1.00 54.62 112 ALA A C 1
ATOM 871 O O . ALA A 1 112 ? -33.797 -0.253 53.415 1.00 54.62 112 ALA A O 1
#

Sequence (112 aa):
MDPYPIDFFGECMNSPQNGHTLANEIYEHMVVEKEREPEEGEAQKSPSKIVADSLSQISRSSIFLPNIGVARVSKTARSTSTAAEARLQAQFEATLQAEREEAARMQEQLEA

Foldseek 3Di:
DPPDVVVVVVCVCPPPVCVPPLVNVLVVQVVVLVVDDDDVPDDRDDSVRSNVVSVVVCVVVDCPCVVVPNDDPDPVVVVVVVVVVVVVVVVVVVVVVVVVVVVVVVVVVVVD

Solvent-accessible surface area (backbone atoms only — not comparable to full-atom values): 6804 Å² total; per-residue (Å²): 130,82,73,52,70,67,56,49,53,51,49,71,64,66,38,79,70,56,74,66,36,70,68,55,55,52,48,52,52,51,53,53,56,70,71,49,79,62,57,97,90,51,76,74,79,50,72,70,56,52,50,52,49,55,53,48,50,49,63,70,69,44,58,63,50,56,74,74,67,47,78,79,84,59,81,72,65,59,64,58,54,57,60,49,49,55,51,53,52,54,51,51,54,52,50,56,49,52,52,51,53,51,52,51,52,54,49,55,66,73,78,105